Protein AF-A0A3S2C441-F1 (afdb_monomer)

Secondary structure (DSSP, 8-state):
--------S----SS-TT-GGGS-GGG------HHHHHHHHHHHHHHHHHHHHHS-HHHHHHHHHHHHHHHHHHH---TT-EEE-----TT----HHHHHHHHHTT-EEE-PPP--

Solvent-accessible surface area (backbone atoms only — not comparable to full-atom values): 7391 Å² total; per-residue (Å²): 133,83,88,92,82,82,91,81,69,80,86,74,64,98,68,55,97,73,56,61,87,78,48,58,78,92,72,50,70,76,82,69,53,69,68,55,53,51,53,50,54,52,53,50,51,53,52,53,41,51,58,40,57,70,50,52,70,69,60,47,51,56,51,21,51,55,50,47,54,52,48,48,67,73,67,51,86,43,59,81,39,79,48,79,52,77,82,67,58,76,68,45,63,64,54,64,69,53,51,52,52,39,44,75,55,49,18,44,74,44,68,81,80,89,79,134

Nearest PDB structures (foldseek):
  3hy6-assembly1_A  TM=8.089E-01  e=3.697E-02  Homo sapiens
  2jcb-assembly2_B  TM=8.510E-01  e=7.584E-02  Bacillus anthracis str. Ames
  3hy4-assembly1_A  TM=7.437E-01  e=2.667E-02  Homo sapiens
  3hy3-assembly1_A  TM=8.393E-01  e=1.051E-01  Homo sapiens
  3hxt-assembly1_A  TM=7.739E-01  e=8.096E-02  Homo sapiens

pLDDT: mean 85.37, std 17.19, range [33.69, 98.38]

Foldseek 3Di:
DDDPDDPPDDDDDPDPPPCLVVDDPVPRDPPDPVVVVVVVVVVVVVVVLVVLLPDDPVRLQVVLVVVLVVVCVVVPQLAPEEDEDECDDRNRRDCVVVQVVSVVSNHHYHYDDDDD

Mean predicted aligned error: 10.54 Å

Radius of gyration: 20.28 Å; Cα contacts (8 Å, |Δi|>4): 65; chains: 1; bounding box: 47×42×54 Å

Structure (mmCIF, N/CA/C/O backbone):
data_AF-A0A3S2C441-F1
#
_entry.id   AF-A0A3S2C441-F1
#
loop_
_atom_site.group_PDB
_atom_site.id
_atom_site.type_symbol
_atom_site.label_atom_id
_atom_site.label_alt_id
_atom_site.label_comp_id
_atom_site.label_asym_id
_atom_site.label_entity_id
_atom_site.label_seq_id
_atom_site.pdbx_PDB_ins_code
_atom_site.Cartn_x
_atom_site.Cartn_y
_atom_site.Cartn_z
_atom_site.occupancy
_atom_site.B_iso_or_equiv
_atom_site.auth_seq_id
_atom_site.auth_comp_id
_atom_site.auth_asym_id
_atom_site.auth_atom_id
_atom_site.pdbx_PDB_model_num
ATOM 1 N N . MET A 1 1 ? -33.545 -33.356 -15.496 1.00 33.69 1 MET A N 1
ATOM 2 C CA . MET A 1 1 ? -34.114 -32.240 -16.277 1.00 33.69 1 MET A CA 1
ATOM 3 C C . MET A 1 1 ? -33.660 -30.989 -15.551 1.00 33.69 1 MET A C 1
ATOM 5 O O . MET A 1 1 ? -34.067 -30.829 -14.411 1.00 33.69 1 MET A O 1
ATOM 9 N N . ALA A 1 2 ? -32.485 -30.493 -15.950 1.00 39.44 2 ALA A N 1
ATOM 10 C CA . ALA A 1 2 ? -32.329 -29.275 -16.762 1.00 39.44 2 ALA A CA 1
ATOM 11 C C . ALA A 1 2 ? -32.727 -28.060 -15.904 1.00 39.44 2 ALA A C 1
ATOM 13 O O . ALA A 1 2 ? -33.878 -27.955 -15.504 1.00 39.44 2 ALA A O 1
ATOM 14 N N . ASP A 1 3 ? -31.776 -27.251 -15.455 1.00 37.09 3 ASP A N 1
ATOM 15 C CA . ASP A 1 3 ? -31.124 -26.299 -16.355 1.00 37.09 3 ASP A CA 1
ATOM 16 C C . ASP A 1 3 ? -29.654 -26.066 -15.960 1.00 37.09 3 ASP A C 1
ATOM 18 O O . ASP A 1 3 ? -29.360 -25.572 -14.873 1.00 37.09 3 ASP A O 1
ATOM 22 N N . ASP A 1 4 ? -28.748 -26.497 -16.835 1.00 46.28 4 ASP A N 1
ATOM 23 C CA . ASP A 1 4 ? -27.315 -26.199 -16.822 1.00 46.28 4 ASP A CA 1
ATOM 24 C C . ASP A 1 4 ? -27.096 -25.216 -17.975 1.00 46.28 4 ASP A C 1
ATOM 26 O O . ASP A 1 4 ? -26.848 -25.612 -19.114 1.00 46.28 4 ASP A O 1
ATOM 30 N N . HIS A 1 5 ? -27.351 -23.937 -17.706 1.00 49.09 5 HIS A N 1
ATOM 31 C CA . HIS A 1 5 ? -27.190 -22.854 -18.668 1.00 49.09 5 HIS A CA 1
ATOM 32 C C . HIS A 1 5 ? -26.682 -21.607 -17.947 1.00 49.09 5 HIS A C 1
ATOM 34 O O . HIS A 1 5 ? -27.453 -20.893 -17.312 1.00 49.09 5 HIS A O 1
ATOM 40 N N . ASP A 1 6 ? -25.359 -21.412 -17.979 1.00 47.06 6 ASP A N 1
ATOM 41 C CA . ASP A 1 6 ? -24.722 -20.191 -18.516 1.00 47.06 6 ASP A CA 1
ATOM 42 C C . ASP A 1 6 ? -23.191 -20.170 -18.281 1.00 47.06 6 ASP A C 1
ATOM 44 O O . ASP A 1 6 ? -22.611 -19.144 -17.934 1.00 47.06 6 ASP A O 1
ATOM 48 N N . ASP A 1 7 ? -22.491 -21.285 -18.519 1.00 53.19 7 ASP A N 1
ATOM 49 C CA . ASP A 1 7 ? -21.015 -21.336 -18.497 1.00 53.19 7 ASP A CA 1
ATOM 50 C C . ASP A 1 7 ? -20.424 -21.397 -19.920 1.00 53.19 7 ASP A C 1
ATOM 52 O O . ASP A 1 7 ? -19.603 -22.250 -20.252 1.00 53.19 7 ASP A O 1
ATOM 56 N N . GLU A 1 8 ? -20.837 -20.476 -20.798 1.00 52.53 8 GLU A N 1
ATOM 57 C CA . GLU A 1 8 ? -20.243 -20.345 -22.143 1.00 52.53 8 GLU A CA 1
ATOM 58 C C . GLU A 1 8 ? -19.830 -18.910 -22.513 1.00 52.53 8 GLU A C 1
ATOM 60 O O . GLU A 1 8 ? -19.515 -18.609 -23.665 1.00 52.53 8 GLU A O 1
ATOM 65 N N . ALA A 1 9 ? -19.759 -18.003 -21.534 1.00 51.16 9 ALA A N 1
ATOM 66 C CA . ALA A 1 9 ? -19.105 -16.713 -21.725 1.00 51.16 9 ALA A CA 1
ATOM 67 C C . ALA A 1 9 ? -17.626 -16.818 -21.303 1.00 51.16 9 ALA A C 1
ATOM 69 O O . ALA A 1 9 ? -17.346 -17.194 -20.162 1.00 51.16 9 ALA A O 1
ATOM 70 N N . PRO A 1 10 ? -16.647 -16.477 -22.166 1.00 57.94 10 PRO A N 1
ATOM 71 C CA . PRO A 1 10 ? -15.251 -16.431 -21.747 1.00 57.94 10 PRO A CA 1
ATOM 72 C C . PRO A 1 10 ? -15.112 -15.465 -20.567 1.00 57.94 10 PRO A C 1
ATOM 74 O O . PRO A 1 10 ? -15.607 -14.337 -20.635 1.00 57.94 10 PRO A O 1
ATOM 77 N N . ALA A 1 11 ? -14.451 -15.914 -19.495 1.00 60.19 11 ALA A N 1
ATOM 78 C CA . ALA A 1 11 ? -14.271 -15.145 -18.267 1.00 60.19 11 ALA A CA 1
ATOM 79 C C . ALA A 1 11 ? -13.843 -13.700 -18.579 1.00 60.19 11 ALA A C 1
ATOM 81 O O . ALA A 1 11 ? -12.769 -13.458 -19.137 1.00 60.19 11 ALA A O 1
ATOM 82 N N . GLN A 1 12 ? -14.699 -12.735 -18.238 1.00 54.28 12 GLN A N 1
ATOM 83 C CA . GLN A 1 12 ? -14.417 -11.320 -18.451 1.00 54.28 12 GLN A CA 1
ATOM 84 C C . GLN A 1 12 ? -13.576 -10.779 -17.295 1.00 54.28 12 GLN A C 1
ATOM 86 O O . GLN A 1 12 ? -13.826 -11.054 -16.122 1.00 54.28 12 GLN A O 1
ATOM 91 N N . TYR A 1 13 ? -12.554 -9.991 -17.622 1.00 60.06 13 TYR A N 1
ATOM 92 C CA . TYR A 1 13 ? -11.748 -9.315 -16.613 1.00 60.06 13 TYR A CA 1
ATOM 93 C C . TYR A 1 13 ? -12.564 -8.190 -15.968 1.00 60.06 13 TYR A C 1
ATOM 95 O O . TYR A 1 13 ? -13.094 -7.344 -16.679 1.00 60.06 13 TYR A O 1
ATOM 103 N N . SER A 1 14 ? -12.564 -8.096 -14.631 1.00 61.19 14 SER A N 1
ATOM 104 C CA . SER A 1 14 ? -13.127 -6.930 -13.918 1.00 61.19 14 SER A CA 1
ATOM 105 C C . SER A 1 14 ? -12.432 -5.612 -14.293 1.00 61.19 14 SER A C 1
ATOM 107 O O . SER A 1 14 ? -12.949 -4.530 -14.023 1.00 61.19 14 SER A O 1
ATOM 109 N N . SER A 1 15 ? -11.234 -5.688 -14.876 1.00 60.16 15 SER A N 1
ATOM 110 C CA . SER A 1 15 ? -10.510 -4.564 -15.468 1.00 60.16 15 SER A CA 1
ATOM 111 C C . SER A 1 15 ? -9.607 -5.104 -16.582 1.00 60.16 15 SER A C 1
ATOM 113 O O . SER A 1 15 ? -8.547 -5.670 -16.287 1.00 60.16 15 SER A O 1
ATOM 115 N N . PRO A 1 16 ? -10.012 -5.025 -17.860 1.00 63.22 16 PRO A N 1
ATOM 116 C CA . PRO A 1 16 ? -9.196 -5.531 -18.949 1.00 63.22 16 PRO A CA 1
ATOM 117 C C . PRO A 1 16 ? -7.873 -4.758 -19.024 1.00 63.22 16 PRO A C 1
ATOM 119 O O . PRO A 1 16 ? -7.850 -3.533 -18.915 1.00 63.22 16 PRO A O 1
ATOM 122 N N . PRO A 1 17 ? -6.748 -5.460 -19.225 1.00 58.16 17 PRO A N 1
ATOM 123 C CA . PRO A 1 17 ? -5.411 -4.986 -18.860 1.00 58.16 17 PRO A CA 1
ATOM 124 C C . PRO A 1 17 ? -4.865 -3.767 -19.618 1.00 58.16 17 PRO A C 1
ATOM 126 O O . PRO A 1 17 ? -3.738 -3.347 -19.361 1.00 58.16 17 PRO A O 1
ATOM 129 N N . CYS A 1 18 ? -5.612 -3.250 -20.582 1.00 66.62 18 CYS A N 1
ATOM 130 C CA . CYS A 1 18 ? -5.218 -2.135 -21.431 1.00 66.62 18 CYS A CA 1
ATOM 131 C C . CYS A 1 18 ? -6.412 -1.295 -21.902 1.00 66.62 18 CYS A C 1
ATOM 133 O O . CYS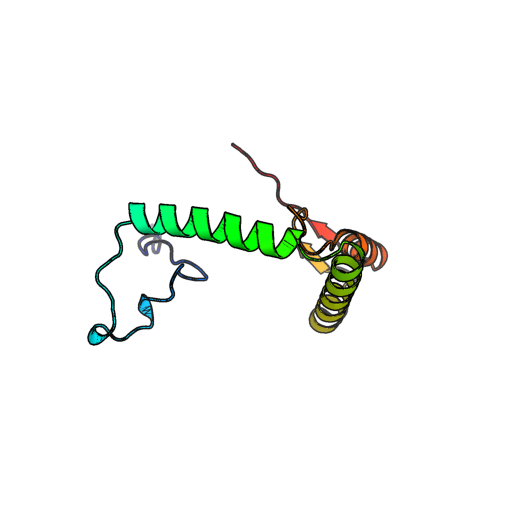 A 1 18 ? -6.219 -0.436 -22.753 1.00 66.62 18 CYS A O 1
ATOM 135 N N . PHE A 1 19 ? -7.632 -1.570 -21.416 1.00 67.81 19 PHE A N 1
ATOM 136 C CA . PHE A 1 19 ? -8.880 -0.923 -21.854 1.00 67.81 19 PHE A CA 1
ATOM 137 C C . PHE A 1 19 ? -9.122 -0.891 -23.380 1.00 67.81 19 PHE A C 1
ATOM 139 O O . PHE A 1 19 ? -10.095 -0.301 -23.823 1.00 67.81 19 PHE A O 1
ATOM 146 N N . MET A 1 20 ? -8.336 -1.606 -24.195 1.00 65.06 20 MET A N 1
ATOM 147 C CA . MET A 1 20 ? -8.387 -1.575 -25.669 1.00 65.06 20 MET A CA 1
ATOM 148 C C . MET A 1 20 ? -9.771 -1.862 -26.267 1.00 65.06 20 MET A C 1
ATOM 150 O O . MET A 1 20 ? -10.069 -1.418 -27.371 1.00 65.06 20 MET A O 1
ATOM 154 N N . HIS A 1 21 ? -10.617 -2.599 -25.546 1.00 70.25 21 HIS A N 1
ATOM 155 C CA . HIS A 1 21 ? -12.000 -2.866 -25.937 1.00 70.25 21 HIS A CA 1
ATOM 156 C C . HIS A 1 21 ? -12.915 -1.624 -25.947 1.00 70.25 21 HIS A C 1
ATOM 158 O O . HIS A 1 21 ? -13.924 -1.644 -26.643 1.00 70.25 21 HIS A O 1
ATOM 164 N N . GLU A 1 22 ? -12.552 -0.551 -25.236 1.00 72.62 22 GLU A N 1
ATOM 165 C CA . GLU A 1 22 ? -13.293 0.720 -25.190 1.00 72.62 22 GLU A CA 1
ATOM 166 C C . GLU A 1 22 ? -12.900 1.666 -26.330 1.00 72.62 22 GLU A C 1
ATOM 168 O O . GLU A 1 22 ? -13.580 2.659 -26.568 1.00 72.62 22 GLU A O 1
ATOM 173 N N . LEU A 1 23 ? -11.813 1.369 -27.050 1.00 71.06 23 LEU A N 1
ATOM 174 C CA . LEU A 1 23 ? -11.389 2.166 -28.196 1.00 71.06 23 LEU A CA 1
ATOM 175 C C . LEU A 1 23 ? -12.193 1.786 -29.441 1.00 71.06 23 LEU A C 1
ATOM 177 O O . LEU A 1 23 ? -12.435 0.594 -29.700 1.00 71.06 23 LEU A O 1
ATOM 181 N N . ASP A 1 24 ? -12.542 2.802 -30.234 1.00 75.25 24 ASP A N 1
ATOM 182 C CA . ASP A 1 24 ? -13.077 2.619 -31.583 1.00 75.25 24 ASP A CA 1
ATOM 183 C C . ASP A 1 24 ? -12.116 1.726 -32.391 1.00 75.25 24 ASP A C 1
ATOM 185 O O . ASP A 1 24 ? -10.894 1.905 -32.285 1.00 75.25 24 ASP A O 1
ATOM 189 N N . PRO A 1 25 ? -12.625 0.742 -33.158 1.00 72.25 25 PRO A N 1
ATOM 190 C CA . PRO A 1 25 ? -11.817 -0.088 -34.045 1.00 72.25 25 PRO A CA 1
ATOM 191 C C . PRO A 1 25 ? -10.763 0.666 -34.865 1.00 72.25 25 PRO A C 1
ATOM 193 O O . PRO A 1 25 ? -9.684 0.114 -35.071 1.00 72.25 25 PRO A O 1
ATOM 196 N N . GLU A 1 26 ? -11.028 1.907 -35.281 1.00 77.44 26 GLU A N 1
ATOM 197 C CA . GLU A 1 26 ? -10.081 2.726 -36.051 1.00 77.44 26 GLU A CA 1
ATOM 198 C C . GLU A 1 26 ? -8.823 3.142 -35.261 1.00 77.44 26 GLU A C 1
ATOM 200 O O . GLU A 1 26 ? -7.760 3.348 -35.847 1.00 77.44 26 GLU A O 1
ATOM 205 N N . PHE A 1 27 ? -8.912 3.203 -33.927 1.00 69.44 27 PHE A N 1
ATOM 206 C CA . PHE A 1 27 ? -7.807 3.547 -33.023 1.00 69.44 27 PHE A CA 1
ATOM 207 C C . PHE A 1 27 ? -7.200 2.332 -32.316 1.00 69.44 27 PHE A C 1
ATOM 209 O O . PHE A 1 27 ? -6.286 2.475 -31.497 1.00 69.44 27 PHE A O 1
ATOM 216 N N . ARG A 1 28 ? -7.678 1.116 -32.609 1.00 69.00 28 ARG A N 1
ATOM 217 C CA . ARG A 1 28 ? -7.084 -0.102 -32.054 1.00 69.00 28 ARG A CA 1
ATOM 218 C C . ARG A 1 28 ? -5.748 -0.359 -32.738 1.00 69.00 28 ARG A C 1
ATOM 220 O O . ARG A 1 28 ? -5.691 -0.792 -33.885 1.00 69.00 28 ARG A O 1
ATOM 227 N N . ALA A 1 29 ? -4.659 -0.132 -32.007 1.00 63.22 29 ALA A N 1
ATOM 228 C CA . ALA A 1 29 ? -3.352 -0.628 -32.412 1.00 63.22 29 ALA A CA 1
ATOM 229 C C . ALA A 1 29 ? -3.426 -2.151 -32.665 1.00 63.22 29 ALA A C 1
ATOM 231 O O . ALA A 1 29 ? -4.145 -2.847 -31.934 1.00 63.22 29 ALA A O 1
ATOM 232 N N . PRO A 1 30 ? -2.701 -2.684 -33.670 1.00 63.12 30 PRO A N 1
ATOM 233 C CA . PRO A 1 30 ? -2.613 -4.125 -33.878 1.00 63.12 30 PRO A CA 1
ATOM 234 C C . PRO A 1 30 ? -2.209 -4.804 -32.568 1.00 63.12 30 PRO A C 1
ATOM 236 O O . PRO A 1 30 ? -1.394 -4.256 -31.820 1.00 63.12 30 PRO A O 1
ATOM 239 N N . LEU A 1 31 ? -2.816 -5.966 -32.283 1.00 61.56 31 LEU A N 1
ATOM 240 C CA . LEU A 1 31 ? -2.569 -6.720 -31.054 1.00 61.56 31 LEU A CA 1
ATOM 241 C C . LEU A 1 31 ? -1.059 -6.824 -30.843 1.00 61.56 31 LEU A C 1
ATOM 243 O O . LEU A 1 31 ? -0.356 -7.448 -31.637 1.00 61.56 31 LEU A O 1
ATOM 247 N N . SER A 1 32 ? -0.568 -6.167 -29.794 1.00 62.94 32 SER A N 1
ATOM 248 C CA . SER A 1 32 ? 0.818 -6.305 -29.375 1.00 62.94 32 SER A CA 1
ATOM 249 C C . SER A 1 32 ? 1.069 -7.791 -29.146 1.00 62.94 32 SER A C 1
ATOM 251 O O . SER A 1 32 ? 0.241 -8.446 -28.505 1.00 62.94 32 SER A O 1
ATOM 253 N N . ASP A 1 33 ? 2.179 -8.331 -29.655 1.00 78.12 33 ASP A N 1
ATOM 254 C CA . ASP A 1 33 ? 2.567 -9.703 -29.332 1.00 78.12 33 ASP A CA 1
ATOM 255 C C . ASP A 1 33 ? 2.526 -9.853 -27.801 1.00 78.12 33 ASP A C 1
ATOM 257 O O . ASP A 1 33 ? 3.042 -9.014 -27.056 1.00 78.12 33 ASP A O 1
ATOM 261 N N . TRP A 1 34 ? 1.873 -10.903 -27.302 1.00 79.69 34 TRP A N 1
ATOM 262 C CA . TRP A 1 34 ? 1.817 -11.194 -25.871 1.00 79.69 34 TRP A CA 1
ATOM 263 C C . TRP A 1 34 ? 3.216 -11.249 -25.244 1.00 79.69 34 TRP A C 1
ATOM 265 O O . TRP A 1 34 ? 3.377 -10.937 -24.060 1.00 79.69 34 TRP A O 1
ATOM 275 N N . THR A 1 35 ? 4.236 -11.599 -26.029 1.00 86.00 35 THR A N 1
ATOM 276 C CA . THR A 1 35 ? 5.648 -11.507 -25.649 1.00 86.00 35 THR A CA 1
ATOM 277 C C . THR A 1 35 ? 6.066 -10.071 -25.326 1.00 86.00 35 THR A C 1
ATOM 279 O O . THR A 1 35 ? 6.694 -9.835 -24.289 1.00 86.00 35 THR A O 1
ATOM 282 N N . ASP A 1 36 ? 5.678 -9.103 -26.152 1.00 84.62 36 ASP A N 1
ATOM 283 C CA . ASP A 1 36 ? 5.983 -7.685 -25.956 1.00 84.62 36 ASP A CA 1
ATOM 284 C C . ASP A 1 36 ? 5.232 -7.114 -24.754 1.00 84.62 36 ASP A C 1
ATOM 286 O O . ASP A 1 36 ? 5.835 -6.442 -23.915 1.00 84.62 36 ASP A O 1
ATOM 290 N N . VAL A 1 37 ? 3.958 -7.481 -24.571 1.00 85.50 37 VAL A N 1
ATOM 291 C CA . VAL A 1 37 ? 3.186 -7.107 -23.371 1.00 85.50 37 VAL A CA 1
ATOM 292 C C . VAL A 1 37 ? 3.855 -7.638 -22.101 1.00 85.50 37 VAL A C 1
ATOM 294 O O . VAL A 1 37 ? 3.968 -6.920 -21.104 1.00 85.50 37 VAL A O 1
ATOM 297 N N . ARG A 1 38 ? 4.331 -8.891 -22.109 1.00 87.69 38 ARG A N 1
ATOM 298 C CA . ARG A 1 38 ? 5.044 -9.488 -20.965 1.00 87.69 38 ARG A CA 1
ATOM 299 C C . ARG A 1 38 ? 6.352 -8.756 -20.668 1.00 87.69 38 ARG A C 1
ATOM 3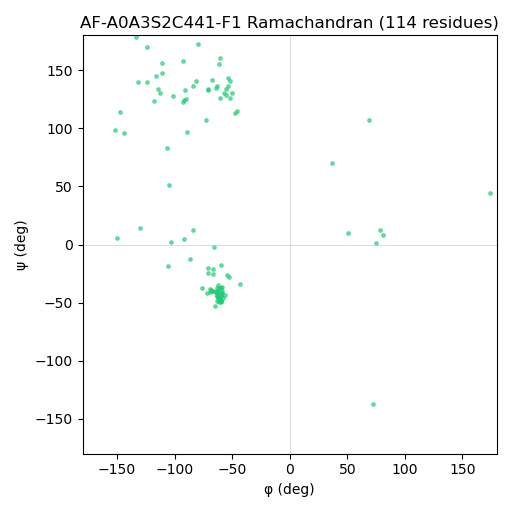01 O O . ARG A 1 38 ? 6.623 -8.474 -19.498 1.00 87.69 38 ARG A O 1
ATOM 308 N N . ARG A 1 39 ? 7.142 -8.429 -21.698 1.00 89.81 39 ARG A N 1
ATOM 309 C CA . ARG A 1 39 ? 8.387 -7.652 -21.557 1.00 89.81 39 ARG A CA 1
ATOM 310 C C . ARG A 1 39 ? 8.110 -6.267 -20.982 1.00 89.81 39 ARG A C 1
ATOM 312 O O . ARG A 1 39 ? 8.744 -5.887 -19.999 1.00 89.81 39 ARG A O 1
ATOM 319 N N . TRP A 1 40 ? 7.117 -5.567 -21.526 1.00 90.81 40 TRP A N 1
ATOM 320 C CA . TRP A 1 40 ? 6.700 -4.254 -21.046 1.00 90.81 40 TRP A CA 1
ATOM 321 C C . TRP A 1 40 ? 6.245 -4.299 -19.580 1.00 90.81 40 TRP A C 1
ATOM 323 O O . TRP A 1 40 ? 6.767 -3.551 -18.760 1.00 90.81 40 TRP A O 1
ATOM 333 N N . ARG A 1 41 ? 5.367 -5.240 -19.197 1.00 94.06 41 ARG A N 1
ATOM 334 C CA . ARG A 1 41 ? 4.912 -5.393 -17.799 1.00 94.06 41 ARG A CA 1
ATOM 335 C C . ARG A 1 41 ? 6.053 -5.662 -16.824 1.00 94.06 41 ARG A C 1
ATOM 337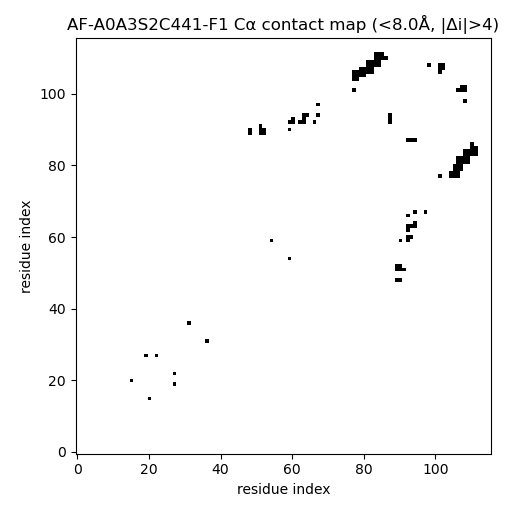 O O . ARG A 1 41 ? 5.989 -5.228 -15.675 1.00 94.06 41 ARG A O 1
ATOM 344 N N . LYS A 1 42 ? 7.065 -6.428 -17.242 1.00 94.25 42 LYS A N 1
ATOM 345 C CA . LYS A 1 42 ? 8.248 -6.683 -16.414 1.00 94.25 42 LYS A CA 1
ATOM 346 C C . LYS A 1 42 ? 9.022 -5.386 -16.176 1.00 94.25 42 LYS A C 1
ATOM 348 O O . LYS A 1 42 ? 9.234 -5.037 -15.017 1.00 94.25 42 LYS A O 1
ATOM 353 N N . ALA A 1 43 ? 9.362 -4.671 -17.249 1.00 94.81 43 ALA A N 1
ATOM 354 C CA . ALA A 1 43 ? 10.087 -3.406 -17.170 1.00 94.81 43 ALA A CA 1
ATOM 355 C C . ALA A 1 43 ? 9.314 -2.352 -16.358 1.00 94.81 43 ALA A C 1
ATOM 357 O O . ALA A 1 43 ? 9.886 -1.678 -15.505 1.00 94.81 43 ALA A O 1
ATOM 358 N N . GLU A 1 44 ? 7.998 -2.261 -16.553 1.00 96.75 44 GLU A N 1
ATOM 359 C CA . GLU A 1 44 ? 7.164 -1.292 -15.846 1.00 96.75 44 GLU A CA 1
ATOM 360 C C . GLU A 1 44 ? 7.048 -1.609 -14.351 1.00 96.75 44 GLU A C 1
ATOM 362 O O . GLU A 1 44 ? 7.151 -0.711 -13.516 1.00 96.75 44 GLU A O 1
ATOM 367 N N . ARG A 1 45 ? 6.933 -2.891 -13.976 1.00 96.62 45 ARG A N 1
ATOM 368 C CA . ARG A 1 45 ? 6.970 -3.299 -12.563 1.00 96.62 45 ARG A CA 1
ATOM 369 C C . ARG A 1 45 ? 8.295 -2.912 -11.908 1.00 96.62 45 ARG A C 1
ATOM 371 O O . ARG A 1 45 ? 8.291 -2.400 -10.792 1.00 96.62 45 ARG A O 1
ATOM 378 N N . GLU A 1 46 ? 9.416 -3.157 -12.582 1.00 97.38 46 GLU A N 1
ATOM 379 C CA . GLU A 1 46 ? 10.746 -2.797 -12.079 1.00 97.38 46 GLU A CA 1
ATOM 380 C C . GLU A 1 46 ? 10.874 -1.279 -11.896 1.00 97.38 46 GLU A C 1
ATOM 382 O O . GLU A 1 46 ? 11.278 -0.822 -10.823 1.00 97.38 46 GLU A O 1
ATOM 387 N N . ARG A 1 47 ? 10.434 -0.496 -12.889 1.00 97.88 47 ARG A N 1
ATOM 388 C CA . ARG A 1 47 ? 10.430 0.973 -12.846 1.00 97.88 47 ARG A CA 1
ATOM 389 C C . ARG A 1 47 ? 9.581 1.517 -11.693 1.00 97.88 47 ARG A C 1
ATOM 391 O O . ARG A 1 47 ? 10.049 2.373 -10.943 1.00 97.88 47 ARG A O 1
ATOM 398 N N . LEU A 1 48 ? 8.353 1.020 -11.527 1.00 96.88 48 LEU A N 1
ATOM 399 C CA . LEU A 1 48 ? 7.435 1.467 -10.472 1.00 96.88 48 LEU A CA 1
ATOM 400 C C . LEU A 1 48 ? 7.925 1.081 -9.073 1.00 96.88 48 LEU A C 1
ATOM 402 O O . LEU A 1 48 ? 7.834 1.893 -8.153 1.00 96.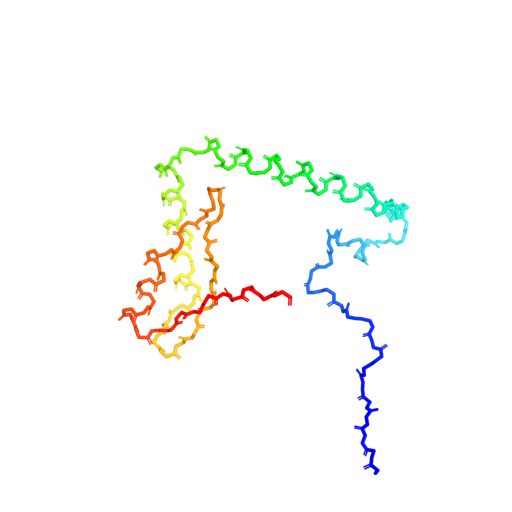88 48 LEU A O 1
ATOM 406 N N . ILE A 1 49 ? 8.488 -0.121 -8.906 1.00 96.81 49 ILE A N 1
ATOM 407 C CA . ILE A 1 49 ? 9.107 -0.528 -7.638 1.00 96.81 49 ILE A CA 1
ATOM 408 C C . ILE A 1 49 ? 10.286 0.393 -7.309 1.00 96.81 49 ILE A C 1
ATOM 410 O O . ILE A 1 49 ? 10.382 0.863 -6.179 1.00 96.81 49 ILE A O 1
ATOM 414 N N . ALA A 1 50 ? 11.156 0.692 -8.278 1.00 97.88 50 ALA A N 1
ATOM 415 C CA . ALA A 1 50 ? 12.284 1.596 -8.062 1.00 97.88 50 ALA A CA 1
ATOM 416 C C . ALA A 1 50 ? 11.817 3.003 -7.651 1.00 97.88 50 ALA A C 1
ATOM 418 O O . ALA A 1 50 ? 12.309 3.547 -6.663 1.00 97.88 50 ALA A O 1
ATOM 419 N N . ALA A 1 51 ? 10.816 3.556 -8.344 1.00 97.25 51 ALA A N 1
ATOM 420 C CA . ALA A 1 51 ? 10.232 4.852 -8.003 1.00 97.25 51 ALA A CA 1
ATOM 421 C C . ALA A 1 51 ? 9.653 4.870 -6.577 1.00 97.25 51 ALA A C 1
ATOM 423 O O . ALA A 1 51 ? 9.875 5.816 -5.825 1.00 97.25 51 ALA A O 1
ATOM 424 N N . ARG A 1 52 ? 8.962 3.799 -6.174 1.00 96.00 52 ARG A N 1
ATOM 425 C CA . ARG A 1 52 ? 8.385 3.661 -4.831 1.00 96.00 52 ARG A CA 1
ATOM 426 C C . ARG A 1 52 ? 9.457 3.548 -3.743 1.00 96.00 52 ARG A C 1
ATOM 428 O O . ARG A 1 52 ? 9.319 4.141 -2.675 1.00 96.00 52 ARG A O 1
ATOM 435 N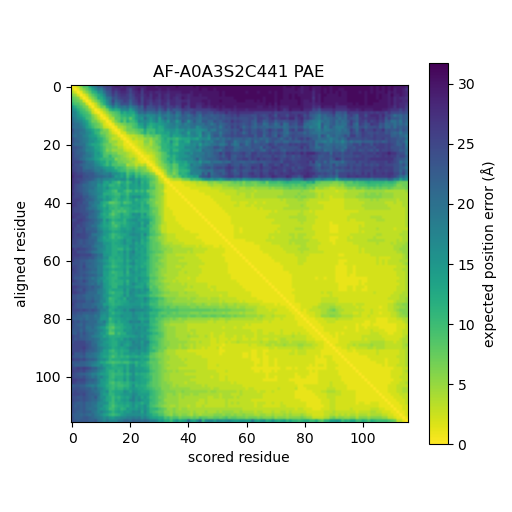 N . LEU A 1 53 ? 10.538 2.816 -4.011 1.00 96.50 53 LEU A N 1
ATOM 436 C CA . LEU A 1 53 ? 11.659 2.666 -3.079 1.00 96.50 53 LEU A CA 1
ATOM 437 C C . LEU A 1 53 ? 12.490 3.948 -2.929 1.00 96.50 53 LEU A C 1
ATOM 439 O O . LEU A 1 53 ? 13.098 4.135 -1.877 1.00 96.50 53 LEU A O 1
ATOM 443 N N . ALA A 1 54 ? 12.482 4.833 -3.930 1.00 97.81 54 ALA A N 1
ATOM 444 C CA . ALA A 1 54 ? 13.145 6.135 -3.866 1.00 97.81 54 ALA A CA 1
ATOM 445 C C . ALA A 1 54 ? 12.451 7.133 -2.916 1.00 97.81 54 ALA A C 1
ATOM 447 O O . ALA A 1 54 ? 13.081 8.085 -2.460 1.00 97.81 54 ALA A O 1
ATOM 448 N N . VAL A 1 55 ? 11.170 6.923 -2.589 1.00 97.50 55 VAL A N 1
ATOM 449 C CA . VAL A 1 55 ? 10.456 7.720 -1.578 1.00 97.50 55 VAL A CA 1
ATOM 450 C C . VAL A 1 55 ? 11.001 7.372 -0.192 1.00 97.50 55 VAL A C 1
ATOM 452 O O . VAL A 1 55 ? 11.132 6.193 0.126 1.00 97.50 55 VAL A O 1
ATOM 455 N N . SER A 1 56 ? 11.297 8.363 0.655 1.00 97.75 56 SER A N 1
ATOM 456 C CA . SER A 1 56 ? 11.820 8.107 2.006 1.00 97.75 56 SER A CA 1
ATOM 457 C C . SER A 1 56 ? 10.833 7.315 2.872 1.00 97.75 56 SER A C 1
ATOM 459 O O . SER A 1 56 ? 9.621 7.353 2.658 1.00 97.75 56 SER A O 1
ATOM 461 N N . ALA A 1 57 ? 11.347 6.596 3.874 1.00 94.75 57 ALA A N 1
ATOM 462 C CA . ALA A 1 57 ? 10.505 5.823 4.786 1.00 94.75 57 ALA A CA 1
ATOM 463 C C . ALA A 1 57 ? 9.469 6.707 5.502 1.00 94.75 57 ALA A C 1
ATOM 465 O O . ALA A 1 57 ? 8.289 6.371 5.487 1.00 94.75 57 ALA A O 1
ATOM 466 N N . ASP A 1 58 ? 9.885 7.864 6.020 1.00 97.19 58 ASP A N 1
ATOM 467 C CA . ASP A 1 58 ? 8.997 8.802 6.715 1.00 97.19 58 ASP A CA 1
ATOM 468 C C . ASP A 1 58 ? 7.881 9.319 5.802 1.00 97.19 58 ASP A C 1
ATOM 470 O O . ASP A 1 58 ? 6.710 9.329 6.184 1.00 97.19 58 ASP A O 1
ATOM 474 N N . ALA A 1 59 ? 8.216 9.678 4.557 1.00 97.94 59 ALA A N 1
ATOM 475 C CA . ALA A 1 59 ? 7.219 10.113 3.586 1.00 97.94 59 ALA A CA 1
ATOM 476 C C . ALA A 1 59 ? 6.226 8.987 3.259 1.00 97.94 59 ALA A C 1
ATOM 478 O O . ALA A 1 59 ? 5.022 9.237 3.198 1.00 97.94 59 ALA A O 1
ATOM 479 N N . ARG A 1 60 ? 6.695 7.738 3.114 1.00 96.81 60 ARG A N 1
ATOM 480 C CA . ARG A 1 60 ? 5.808 6.580 2.908 1.00 96.81 60 ARG A CA 1
ATOM 481 C C . ARG A 1 60 ? 4.887 6.331 4.101 1.00 96.81 60 ARG A C 1
ATOM 483 O O . ARG A 1 60 ? 3.724 5.995 3.884 1.00 96.81 60 ARG A O 1
ATOM 490 N N . THR A 1 61 ? 5.361 6.518 5.331 1.00 96.00 61 THR A N 1
ATOM 491 C CA . THR A 1 61 ? 4.529 6.406 6.541 1.00 96.00 61 THR A CA 1
ATOM 492 C C . THR A 1 61 ? 3.402 7.436 6.521 1.00 96.00 61 THR A C 1
ATOM 494 O O . THR A 1 61 ? 2.237 7.066 6.652 1.00 96.00 61 THR A O 1
ATOM 497 N N . VAL A 1 62 ? 3.719 8.708 6.249 1.00 97.94 62 VAL A N 1
ATOM 498 C CA . VAL A 1 62 ? 2.715 9.784 6.150 1.00 97.94 62 VAL A CA 1
ATOM 499 C C . VAL A 1 62 ? 1.705 9.510 5.032 1.00 97.94 62 VAL A C 1
ATOM 501 O O . VAL A 1 62 ? 0.503 9.691 5.217 1.00 97.94 62 VAL A O 1
ATOM 504 N N . MET A 1 63 ? 2.167 9.048 3.867 1.00 97.75 63 MET A N 1
ATOM 505 C CA . MET A 1 63 ? 1.283 8.679 2.756 1.00 97.75 63 MET A CA 1
ATOM 506 C C . MET A 1 63 ? 0.363 7.507 3.121 1.00 97.75 63 MET A C 1
ATOM 508 O O . MET A 1 63 ? -0.828 7.563 2.829 1.00 97.75 63 MET A O 1
ATOM 512 N N . SER A 1 64 ? 0.893 6.472 3.781 1.00 97.44 64 SER A N 1
ATOM 513 C CA . SER A 1 64 ? 0.113 5.301 4.212 1.00 97.44 64 SER A CA 1
ATOM 514 C C . SER A 1 64 ? -0.970 5.691 5.213 1.00 97.44 64 SER A C 1
ATOM 516 O O . SER A 1 64 ? -2.106 5.242 5.086 1.00 97.44 64 SER A O 1
ATOM 518 N N . GLN A 1 65 ? -0.646 6.583 6.153 1.00 97.94 65 GLN A N 1
ATOM 519 C CA . GLN A 1 65 ? -1.614 7.106 7.111 1.00 97.94 65 GLN A CA 1
ATOM 520 C C . GLN A 1 65 ? -2.754 7.857 6.411 1.00 97.94 65 GLN A C 1
ATOM 522 O O . GLN A 1 65 ? -3.917 7.570 6.673 1.00 97.94 65 GLN A O 1
ATOM 527 N N . ARG A 1 66 ? -2.446 8.747 5.459 1.00 98.38 66 ARG A N 1
ATOM 528 C CA . ARG A 1 66 ? -3.477 9.467 4.687 1.00 98.38 66 ARG A CA 1
ATOM 529 C C . ARG A 1 66 ? -4.379 8.530 3.884 1.00 98.38 66 ARG A C 1
ATOM 531 O O . ARG A 1 66 ? -5.574 8.781 3.762 1.00 98.38 66 ARG A O 1
ATOM 538 N N . ILE A 1 67 ? -3.814 7.456 3.328 1.00 98.12 67 ILE A N 1
ATOM 539 C CA . ILE A 1 67 ? -4.598 6.422 2.641 1.00 98.12 67 ILE A CA 1
ATOM 540 C C . ILE A 1 67 ? -5.542 5.741 3.636 1.00 98.12 67 ILE A C 1
ATOM 542 O O . ILE A 1 67 ? -6.729 5.630 3.349 1.00 98.12 67 ILE A O 1
ATOM 546 N N . ALA A 1 68 ? -5.044 5.328 4.805 1.00 97.69 68 ALA A N 1
ATOM 547 C CA . ALA A 1 68 ? -5.862 4.700 5.840 1.00 97.69 68 ALA A CA 1
ATOM 548 C C . ALA A 1 68 ? -6.998 5.615 6.329 1.00 97.69 68 ALA A C 1
ATOM 550 O O . ALA A 1 68 ? -8.131 5.159 6.438 1.00 97.69 68 ALA A O 1
ATOM 551 N N . GLU A 1 69 ? -6.728 6.907 6.540 1.00 98.00 69 GLU A N 1
ATOM 552 C CA . GLU A 1 69 ? -7.741 7.912 6.900 1.00 98.00 69 GLU A CA 1
ATOM 553 C C . GLU A 1 69 ? -8.838 8.024 5.828 1.00 98.00 69 GLU A C 1
ATOM 555 O O . GLU A 1 69 ? -10.028 8.040 6.148 1.00 98.00 69 GLU A O 1
ATOM 560 N N . GLY A 1 70 ? -8.454 8.048 4.547 1.00 98.19 70 GLY A N 1
ATOM 561 C CA . GLY A 1 70 ? -9.405 8.052 3.435 1.00 98.19 70 GLY A CA 1
ATOM 562 C C . GLY A 1 70 ? -10.241 6.772 3.362 1.00 98.19 70 GLY A C 1
ATOM 563 O O . GLY A 1 70 ? -11.450 6.839 3.140 1.00 98.19 70 GLY A O 1
ATOM 564 N N . LEU A 1 71 ? -9.621 5.610 3.589 1.00 96.75 71 LEU A N 1
ATOM 565 C CA . LEU A 1 71 ? -10.322 4.325 3.638 1.00 96.75 71 LEU A CA 1
ATOM 566 C C . LEU A 1 71 ? -11.330 4.281 4.790 1.00 96.75 71 LEU A C 1
ATOM 568 O O . LEU A 1 71 ? -12.471 3.876 4.573 1.00 96.75 71 LEU A O 1
ATOM 572 N N . ASP A 1 72 ? -10.946 4.741 5.982 1.00 95.25 72 ASP A N 1
ATOM 573 C CA . ASP A 1 72 ? -11.840 4.809 7.142 1.00 95.25 72 ASP A CA 1
ATOM 574 C C . ASP A 1 72 ? -13.050 5.705 6.870 1.00 95.25 72 ASP A C 1
ATOM 576 O O . ASP A 1 72 ? -14.183 5.316 7.156 1.00 95.25 72 ASP A O 1
ATOM 580 N N . ALA A 1 73 ? -12.832 6.871 6.258 1.00 96.88 73 ALA A N 1
ATOM 581 C CA . ALA A 1 73 ? -13.913 7.786 5.912 1.00 96.88 73 ALA A CA 1
ATOM 582 C C . ALA A 1 73 ? -14.893 7.183 4.890 1.00 96.88 73 ALA A C 1
ATOM 584 O O . ALA A 1 73 ? -16.103 7.363 5.019 1.00 96.88 73 ALA A O 1
ATOM 585 N N . ILE A 1 74 ? -14.385 6.461 3.886 1.00 96.38 74 ILE A N 1
ATOM 586 C CA . ILE A 1 74 ? -15.211 5.842 2.837 1.00 96.38 74 ILE A CA 1
ATOM 587 C C . ILE A 1 74 ? -15.997 4.645 3.380 1.00 96.38 74 ILE A C 1
ATOM 589 O O . ILE A 1 74 ? -17.163 4.461 3.034 1.00 96.38 74 ILE A O 1
ATOM 593 N N . ILE A 1 75 ? -15.369 3.812 4.211 1.00 94.31 75 ILE A N 1
ATOM 594 C CA . ILE A 1 75 ? -15.996 2.591 4.730 1.00 94.31 75 ILE A CA 1
ATOM 595 C C . ILE A 1 75 ? -17.011 2.922 5.833 1.00 94.31 75 ILE A C 1
ATOM 597 O O . ILE A 1 75 ? -18.077 2.294 5.891 1.00 94.31 75 ILE A O 1
ATOM 601 N N . GLY A 1 76 ? -16.706 3.916 6.672 1.00 95.12 76 GLY A N 1
ATOM 602 C CA . GLY A 1 76 ? -17.537 4.330 7.796 1.00 95.12 76 GLY A CA 1
ATOM 603 C C . GLY A 1 76 ? -17.512 3.320 8.944 1.00 95.12 76 GLY A C 1
ATOM 604 O O . GLY A 1 76 ? -16.456 2.810 9.316 1.00 95.12 76 GLY A O 1
ATOM 605 N N . GLU A 1 77 ? -18.684 3.041 9.522 1.00 95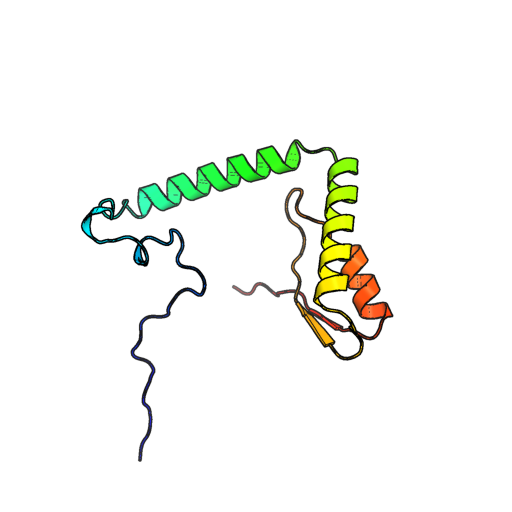.88 77 GLU A N 1
ATOM 606 C CA . GLU A 1 77 ? -18.808 2.132 10.667 1.00 95.88 77 GLU A CA 1
ATOM 607 C C . GLU A 1 77 ? -18.312 0.720 10.322 1.00 95.88 77 GLU A C 1
ATOM 609 O O . GLU A 1 77 ? -18.770 0.107 9.352 1.00 95.88 77 GLU A O 1
ATOM 614 N N . ILE A 1 78 ? -17.378 0.209 11.127 1.00 96.38 78 ILE A N 1
ATOM 615 C CA . ILE A 1 78 ? -16.627 -1.015 10.835 1.00 96.38 78 ILE A CA 1
ATOM 616 C C . ILE A 1 78 ? -17.077 -2.210 11.677 1.00 96.38 78 ILE A C 1
ATOM 618 O O . ILE A 1 78 ? -16.805 -3.354 11.298 1.00 96.38 78 ILE A O 1
ATOM 622 N N . ALA A 1 79 ? -17.778 -1.976 12.790 1.00 96.50 79 ALA A N 1
ATOM 623 C CA . ALA A 1 79 ? -18.244 -3.041 13.665 1.00 96.50 79 ALA A CA 1
ATOM 624 C C . ALA A 1 79 ? -19.087 -4.070 12.890 1.00 96.50 79 ALA A C 1
ATOM 626 O O . ALA A 1 79 ? -20.014 -3.729 12.153 1.00 96.50 79 ALA A O 1
ATOM 627 N N . GLY A 1 80 ? -18.741 -5.352 13.030 1.00 94.62 80 GLY A N 1
ATOM 628 C CA . GLY A 1 80 ? -19.425 -6.451 12.344 1.00 94.62 80 GLY A CA 1
ATOM 629 C C . GLY A 1 80 ? -19.109 -6.593 10.849 1.00 94.62 80 GLY A C 1
ATOM 630 O O . GLY A 1 80 ? -19.641 -7.503 10.211 1.00 94.62 80 GLY A O 1
ATOM 631 N N . ARG A 1 81 ? -18.237 -5.753 10.274 1.00 95.75 81 ARG A N 1
ATOM 632 C CA . ARG A 1 81 ? -17.812 -5.855 8.869 1.00 95.75 81 ARG A CA 1
ATOM 633 C C . ARG A 1 81 ? -16.540 -6.679 8.711 1.00 95.75 81 ARG A C 1
ATOM 635 O O . ARG A 1 81 ? -15.747 -6.819 9.639 1.00 95.75 81 ARG A O 1
ATOM 642 N N . MET A 1 82 ? -16.337 -7.202 7.504 1.00 96.62 82 MET A N 1
ATOM 643 C CA . MET A 1 82 ? -15.107 -7.881 7.109 1.00 96.62 82 MET A CA 1
ATOM 644 C C . MET A 1 82 ? -14.371 -7.065 6.048 1.00 96.62 82 MET A C 1
ATOM 646 O O . MET A 1 82 ? -14.967 -6.681 5.045 1.00 96.62 82 MET A O 1
ATOM 650 N N . VAL A 1 83 ? -13.076 -6.840 6.256 1.00 96.19 83 VAL A N 1
ATOM 651 C CA . VAL A 1 83 ? -12.185 -6.174 5.300 1.00 96.19 83 VAL A CA 1
ATOM 652 C C . VAL A 1 83 ? -11.091 -7.152 4.892 1.00 96.19 83 VAL A C 1
ATOM 654 O O . VAL A 1 83 ? -10.379 -7.688 5.741 1.00 96.19 83 VAL A O 1
ATOM 657 N N . SER A 1 84 ? -10.955 -7.401 3.590 1.00 96.12 84 SER A N 1
ATOM 658 C CA . SER A 1 84 ? -9.830 -8.162 3.045 1.00 96.12 84 SER A CA 1
ATOM 659 C C . SER A 1 84 ? -8.700 -7.210 2.667 1.00 96.12 84 SER A C 1
ATOM 661 O O . SER A 1 84 ? -8.939 -6.175 2.047 1.00 96.12 84 SER A O 1
ATOM 663 N N . LEU A 1 85 ? -7.475 -7.549 3.064 1.00 95.75 85 LEU A N 1
ATOM 664 C CA . LEU A 1 85 ? -6.265 -6.790 2.764 1.00 95.75 85 LEU A CA 1
ATOM 665 C C . LEU A 1 85 ? -5.163 -7.732 2.275 1.00 95.75 85 LEU A C 1
ATOM 667 O O . LEU A 1 85 ? -5.333 -8.946 2.228 1.00 95.75 85 LEU A O 1
ATOM 671 N N . TYR A 1 86 ? -4.009 -7.167 1.941 1.00 94.88 86 TYR A N 1
ATOM 672 C CA . TYR A 1 86 ? -2.812 -7.888 1.523 1.00 94.88 86 TYR A CA 1
ATOM 673 C C . TYR A 1 86 ? -1.624 -7.525 2.423 1.00 94.88 86 TYR A C 1
ATOM 675 O O . TYR A 1 86 ? -1.691 -6.593 3.227 1.00 94.88 86 TYR A O 1
ATOM 683 N N . TRP A 1 87 ? -0.518 -8.259 2.279 1.00 94.56 87 TRP A N 1
ATOM 684 C CA . TRP A 1 87 ? 0.736 -7.929 2.956 1.00 94.56 87 TRP A CA 1
ATOM 685 C C . TRP A 1 87 ? 1.594 -7.002 2.090 1.00 94.56 87 TRP A C 1
ATOM 687 O O . TRP A 1 87 ? 1.869 -7.362 0.943 1.00 94.56 87 TRP A O 1
ATOM 697 N N . PRO A 1 88 ? 2.021 -5.826 2.592 1.00 94.50 88 PRO A N 1
ATOM 698 C CA . PRO A 1 88 ? 2.674 -4.824 1.758 1.00 94.50 88 PRO A CA 1
ATOM 699 C C . PRO A 1 88 ? 4.008 -5.323 1.197 1.00 94.50 88 PRO A C 1
ATOM 701 O O . PRO A 1 88 ? 4.845 -5.863 1.924 1.00 94.50 88 PRO A O 1
ATOM 704 N N . PHE A 1 89 ? 4.236 -5.090 -0.096 1.00 94.00 89 PHE A N 1
ATOM 705 C CA . PHE A 1 89 ? 5.455 -5.477 -0.796 1.00 94.00 89 PHE A CA 1
ATOM 706 C C . PHE A 1 89 ? 6.262 -4.264 -1.279 1.00 94.00 89 PHE A C 1
ATOM 708 O O . PHE A 1 89 ? 5.739 -3.330 -1.878 1.00 94.00 89 PHE A O 1
ATOM 715 N N . ARG A 1 90 ? 7.581 -4.284 -1.035 1.00 94.06 90 ARG A N 1
ATOM 716 C CA . ARG A 1 90 ? 8.582 -3.316 -1.541 1.00 94.06 90 ARG A CA 1
ATOM 717 C C . ARG A 1 90 ? 8.093 -1.862 -1.612 1.00 94.06 90 ARG A C 1
ATOM 719 O O . ARG A 1 90 ? 7.931 -1.302 -2.693 1.00 94.06 90 ARG A O 1
ATOM 726 N N . GLY A 1 91 ? 7.911 -1.249 -0.445 1.00 93.94 91 GLY A N 1
ATOM 727 C CA . GLY A 1 91 ? 7.564 0.169 -0.315 1.00 93.94 91 GLY A CA 1
ATOM 728 C C . GLY A 1 91 ? 6.082 0.490 -0.517 1.00 93.94 91 GLY A C 1
ATOM 729 O O . GLY A 1 91 ? 5.748 1.666 -0.623 1.00 93.94 91 GLY A O 1
ATOM 730 N N . GLU A 1 92 ? 5.207 -0.516 -0.624 1.00 96.88 92 GLU A N 1
ATOM 731 C CA . GLU A 1 92 ? 3.747 -0.323 -0.663 1.00 96.88 92 GLU A CA 1
ATOM 732 C C . GLU A 1 92 ? 3.199 0.351 0.591 1.00 96.88 92 GLU A C 1
ATOM 734 O O . GLU A 1 92 ? 3.872 0.329 1.626 1.00 96.88 92 GLU A O 1
ATOM 739 N N . PRO A 1 93 ? 1.982 0.927 0.506 1.00 97.31 93 PRO A N 1
ATOM 740 C CA . PRO A 1 93 ? 1.288 1.441 1.673 1.0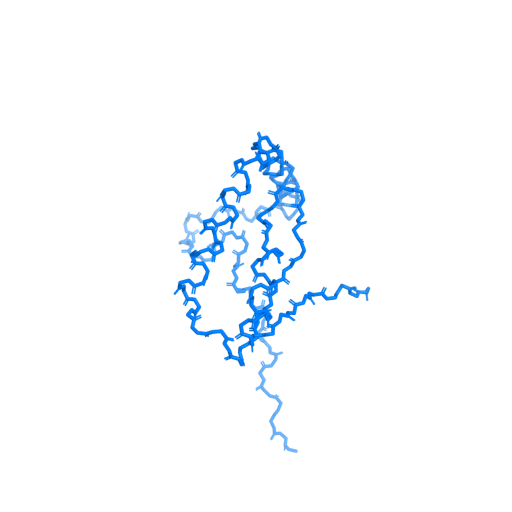0 97.31 93 PRO A CA 1
ATOM 741 C C . PRO A 1 93 ? 1.210 0.387 2.774 1.00 97.31 93 PRO A C 1
ATOM 743 O O . PRO A 1 93 ? 0.738 -0.729 2.547 1.00 97.31 93 PRO A O 1
ATOM 746 N N . ASP A 1 94 ? 1.673 0.746 3.966 1.00 96.06 94 ASP A N 1
ATOM 747 C CA . ASP A 1 94 ? 1.613 -0.138 5.121 1.00 96.06 94 ASP A CA 1
ATOM 748 C C . ASP A 1 94 ? 0.298 0.070 5.873 1.00 96.06 94 ASP A C 1
ATOM 750 O O . ASP A 1 94 ? 0.162 0.984 6.684 1.00 96.06 94 ASP A O 1
ATOM 754 N N . LEU A 1 95 ? -0.681 -0.789 5.588 1.00 97.19 95 LEU A N 1
ATOM 755 C CA . LEU A 1 95 ? -2.005 -0.746 6.212 1.00 97.19 95 LEU A CA 1
ATOM 756 C C . LEU A 1 95 ? -2.113 -1.623 7.466 1.00 97.19 95 LEU A C 1
ATOM 758 O O . LEU A 1 95 ? -3.191 -1.719 8.046 1.00 97.19 95 LEU A O 1
ATOM 762 N N . ARG A 1 96 ? -1.025 -2.247 7.931 1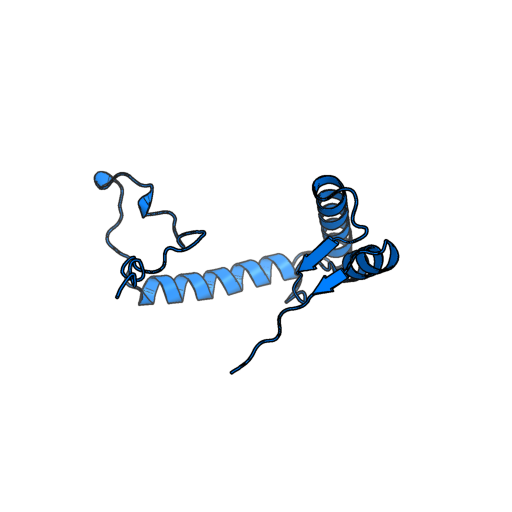.00 96.50 96 ARG A N 1
ATOM 763 C CA . ARG A 1 96 ? -1.057 -3.118 9.121 1.00 96.50 96 ARG A CA 1
ATOM 764 C C . ARG A 1 96 ? -1.533 -2.394 10.390 1.00 96.50 96 ARG A C 1
ATOM 766 O O . ARG A 1 96 ? -2.333 -2.986 11.114 1.00 96.50 96 ARG A O 1
ATOM 773 N N . PRO A 1 97 ? -1.143 -1.128 10.660 1.00 96.50 97 PRO A N 1
ATOM 774 C CA . PRO A 1 97 ? -1.710 -0.379 11.784 1.00 96.50 97 PRO A CA 1
ATOM 775 C C . PRO A 1 97 ? -3.225 -0.173 11.653 1.00 96.50 97 PRO A C 1
ATOM 777 O O . PRO A 1 97 ? -3.961 -0.282 12.630 1.00 96.50 97 PRO A O 1
ATOM 780 N N . TRP A 1 98 ? -3.711 0.057 10.431 1.00 97.38 98 TRP A N 1
ATOM 781 C CA . TRP A 1 98 ? -5.140 0.209 10.167 1.00 97.38 98 TRP A CA 1
ATOM 782 C C . TRP A 1 98 ? -5.902 -1.113 10.337 1.00 97.38 98 TRP A C 1
ATOM 784 O O . TRP A 1 98 ? -6.975 -1.128 10.933 1.00 97.38 98 TRP A O 1
ATOM 794 N N . MET A 1 99 ? -5.316 -2.246 9.928 1.00 97.06 99 MET A N 1
ATOM 795 C CA . MET A 1 99 ? -5.868 -3.579 10.208 1.00 97.06 99 MET A CA 1
ATOM 796 C C . MET A 1 99 ? -6.068 -3.825 11.706 1.00 97.06 99 MET A C 1
ATOM 798 O O . MET A 1 99 ? -7.101 -4.363 12.105 1.00 97.06 99 MET A O 1
ATOM 802 N N . ALA A 1 100 ? -5.093 -3.431 12.531 1.00 97.06 100 ALA A N 1
ATOM 803 C CA . ALA A 1 100 ? -5.209 -3.531 13.983 1.00 97.06 100 ALA A CA 1
ATOM 804 C C . ALA A 1 100 ? -6.390 -2.691 14.497 1.00 97.06 100 ALA A C 1
ATOM 806 O O . ALA A 1 100 ? -7.248 -3.223 15.197 1.00 97.06 100 ALA A O 1
ATOM 807 N N . SER A 1 101 ? -6.508 -1.438 14.042 1.00 97.19 101 SER A N 1
ATOM 808 C CA . SER A 1 101 ? -7.637 -0.560 14.383 1.00 97.19 101 SER A CA 1
ATOM 809 C C . SER A 1 101 ? -9.001 -1.123 13.956 1.00 97.19 101 SER A C 1
ATOM 811 O O . SER A 1 101 ? -9.982 -0.971 14.683 1.00 97.19 101 SER A O 1
ATOM 813 N N . ILE A 1 102 ? -9.100 -1.783 12.795 1.00 97.88 102 ILE A N 1
ATOM 814 C CA . ILE A 1 102 ? -10.337 -2.457 12.361 1.00 97.88 102 ILE A CA 1
ATOM 815 C C . ILE A 1 102 ? -10.739 -3.535 13.372 1.00 97.88 102 ILE A C 1
ATOM 817 O O . ILE A 1 102 ? -11.894 -3.577 13.795 1.00 97.88 102 ILE A O 1
ATOM 821 N N . ASN A 1 103 ? -9.792 -4.394 13.764 1.00 97.06 103 ASN A N 1
ATOM 822 C CA . ASN A 1 103 ? -10.054 -5.475 14.715 1.00 97.06 103 ASN A CA 1
ATOM 823 C C . ASN A 1 103 ? -10.446 -4.924 16.100 1.00 97.06 103 ASN A C 1
ATOM 825 O O . ASN A 1 103 ? -11.378 -5.431 16.720 1.00 97.06 103 ASN A O 1
ATOM 829 N N . GLU A 1 104 ? -9.784 -3.861 16.565 1.00 97.50 104 GLU A N 1
ATOM 830 C CA . GLU A 1 104 ? -10.097 -3.184 17.835 1.00 97.50 104 GLU A CA 1
ATOM 831 C C . GLU A 1 104 ? -11.509 -2.583 17.854 1.00 97.50 104 GLU A C 1
ATOM 833 O O . GLU A 1 104 ? -12.185 -2.616 18.881 1.00 97.50 104 GLU A O 1
ATOM 838 N N . ARG A 1 105 ? -11.989 -2.083 16.711 1.00 97.06 105 ARG A N 1
ATOM 839 C CA . ARG A 1 105 ? -13.337 -1.513 16.550 1.00 97.06 105 ARG A CA 1
ATOM 840 C C . ARG A 1 105 ? -14.424 -2.560 16.268 1.00 97.06 105 ARG A C 1
ATOM 842 O O . ARG A 1 105 ? -15.535 -2.212 15.880 1.00 97.06 105 ARG A O 1
ATOM 849 N N . GLY A 1 106 ? -14.129 -3.848 16.451 1.00 97.19 106 GLY A N 1
ATOM 850 C CA . GLY A 1 106 ? -15.098 -4.934 16.269 1.00 97.19 106 GLY A CA 1
ATOM 851 C C . GLY A 1 106 ? -15.348 -5.324 14.809 1.00 97.19 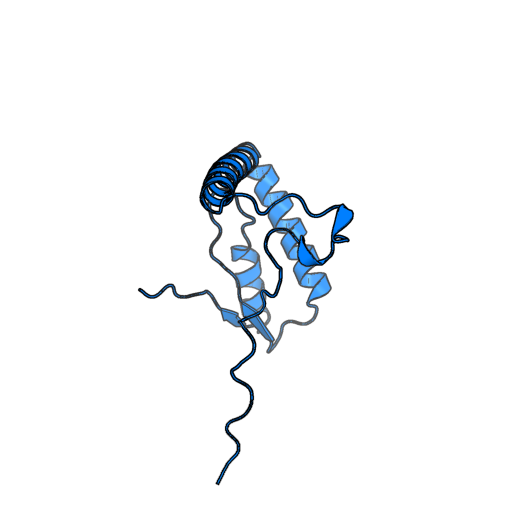106 GLY A C 1
ATOM 852 O O . GLY A 1 106 ? -16.301 -6.054 14.520 1.00 97.19 106 GLY A O 1
ATOM 853 N N . GLY A 1 107 ? -14.513 -4.849 13.885 1.00 97.50 107 GLY A N 1
ATOM 854 C CA . GLY A 1 107 ? -14.423 -5.390 12.536 1.00 97.50 107 GLY A CA 1
ATOM 855 C C . GLY A 1 107 ? -13.585 -6.670 12.498 1.00 97.50 107 GLY A C 1
ATOM 856 O O . GLY A 1 107 ? -12.965 -7.080 13.479 1.00 97.50 107 GLY A O 1
ATOM 857 N N . ARG A 1 108 ? -13.562 -7.324 11.339 1.00 98.00 108 ARG A N 1
ATOM 858 C CA . ARG A 1 108 ? -12.737 -8.508 11.075 1.00 98.00 108 ARG A CA 1
ATOM 859 C C . ARG A 1 108 ? -11.851 -8.257 9.869 1.00 98.00 108 ARG A C 1
ATOM 861 O O . ARG A 1 108 ? -12.304 -7.709 8.866 1.00 98.00 108 ARG A O 1
ATOM 868 N N . THR A 1 109 ? -10.611 -8.716 9.938 1.00 97.81 109 THR A N 1
ATOM 869 C CA . THR A 1 109 ? -9.661 -8.637 8.825 1.00 97.81 109 THR A CA 1
ATOM 870 C C . THR A 1 109 ? -9.367 -10.016 8.247 1.00 97.81 109 THR A C 1
ATOM 872 O O . THR A 1 109 ? -9.383 -11.020 8.960 1.00 97.81 109 THR A O 1
ATOM 875 N N . ALA A 1 110 ? -9.120 -10.071 6.939 1.00 97.19 110 ALA A N 1
ATOM 876 C CA . ALA A 1 110 ? -8.729 -11.283 6.230 1.00 97.19 110 ALA A CA 1
ATOM 877 C C . ALA A 1 110 ? -7.519 -11.012 5.330 1.00 97.19 110 ALA A C 1
ATOM 879 O O . ALA A 1 110 ? -7.451 -9.972 4.674 1.00 97.19 110 ALA A O 1
ATOM 880 N N . LEU A 1 111 ? -6.590 -11.966 5.281 1.00 96.44 111 LEU A N 1
ATOM 881 C CA . LEU A 1 111 ? -5.432 -11.953 4.388 1.00 96.44 111 LEU A CA 1
ATOM 882 C C . LEU A 1 111 ? -5.523 -13.130 3.406 1.00 96.44 111 LEU A C 1
ATOM 884 O O . LEU A 1 111 ? -6.008 -14.196 3.794 1.00 96.44 111 LEU A O 1
ATOM 888 N N . PRO A 1 112 ? -5.062 -12.966 2.155 1.00 95.25 112 PRO A N 1
ATOM 889 C CA . PRO A 1 112 ? -5.037 -14.050 1.188 1.00 95.25 112 PRO A CA 1
ATOM 890 C C . PRO A 1 112 ? -4.032 -15.128 1.600 1.00 95.25 112 PRO A C 1
ATOM 892 O O . PRO A 1 112 ? -2.925 -14.827 2.052 1.00 95.25 112 PRO A O 1
ATOM 895 N N . ILE A 1 113 ? -4.409 -16.386 1.376 1.00 95.38 113 ILE A N 1
ATOM 896 C CA . ILE A 1 113 ? -3.505 -17.536 1.415 1.00 95.38 113 ILE A CA 1
ATOM 897 C C . ILE A 1 113 ? -3.182 -17.891 -0.033 1.00 95.38 113 ILE A C 1
ATOM 899 O O . ILE A 1 113 ? -4.090 -18.056 -0.846 1.00 95.38 113 ILE A O 1
ATOM 903 N N . VAL A 1 114 ? -1.895 -17.989 -0.356 1.00 89.94 114 VAL A N 1
ATOM 904 C CA . VAL A 1 114 ? -1.441 -18.444 -1.673 1.00 89.94 114 VAL A CA 1
ATOM 905 C C . VAL A 1 114 ? -1.217 -19.949 -1.593 1.00 89.94 114 VAL A C 1
ATOM 907 O O . VAL A 1 114 ? -0.453 -20.409 -0.746 1.00 89.94 114 VAL A O 1
ATOM 910 N N . VAL A 1 115 ? -1.911 -20.692 -2.449 1.00 93.38 115 VAL A N 1
ATOM 911 C CA . VAL A 1 115 ? -1.793 -22.148 -2.604 1.00 93.38 115 VAL A CA 1
ATOM 912 C C . VAL A 1 115 ? -1.157 -22.468 -3.960 1.00 93.38 115 VAL A C 1
ATOM 914 O O . VAL A 1 115 ? -1.195 -21.622 -4.857 1.00 93.38 115 VAL A O 1
ATOM 917 N N . GLU A 1 116 ? -0.536 -23.644 -4.072 1.00 76.56 116 GLU A N 1
ATOM 918 C CA . GLU A 1 116 ? 0.153 -24.128 -5.284 1.00 76.56 116 GLU A CA 1
ATOM 919 C C . GLU A 1 116 ? -0.807 -24.689 -6.339 1.00 76.56 116 GLU A C 1
ATOM 921 O O . GLU A 1 116 ? -1.771 -25.391 -5.953 1.00 76.56 116 GLU A O 1
#

Sequence (116 aa):
MADDHDDEAPAQYSSPPCFMHELDPEFRAPLSDWTDVRRWRKAERERLIAARLAVSADARTVMSQRIAEGLDAIIGEIAGRMVSLYWPFRGEPDLRPWMASINERGGRTALPIVVE